Protein AF-A0A8H7CH28-F1 (afdb_monomer_lite)

Radius of gyration: 25.21 Å; chains: 1; bounding box: 50×55×68 Å

Foldseek 3Di:
DDDDDLVNLVVQLVVLVVQLVVCCVPQVVVPPVCVVVCDCVNVVSNVQSVVCVVPRHPCVVVVVVVVVVVVVLVVQQPDDPCSPVSSVVVVVVVVVVVVVCVVPVVVPPPPDLDDPPWDDPDPSDIRDDDDDPDDDDQDPVNLVVVVVVCVVVPHDDDPVNSVSD

Structure (mmCIF, N/CA/C/O backbone):
data_AF-A0A8H7CH28-F1
#
_entry.id   AF-A0A8H7CH28-F1
#
loop_
_atom_site.group_PDB
_atom_site.id
_atom_site.type_symbol
_atom_site.label_a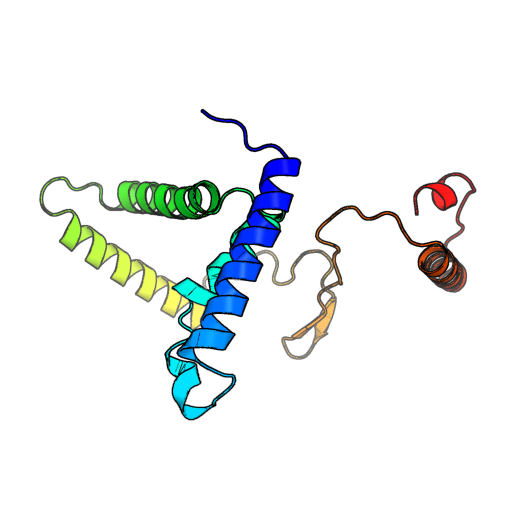tom_id
_atom_site.label_alt_id
_atom_site.label_comp_id
_atom_site.label_asym_id
_atom_site.label_entity_id
_atom_site.label_seq_id
_atom_site.pdbx_PDB_ins_code
_atom_site.Cartn_x
_atom_site.Cartn_y
_atom_site.Cartn_z
_atom_site.occupancy
_atom_site.B_iso_or_equiv
_atom_site.auth_seq_id
_atom_site.auth_comp_id
_atom_site.auth_asym_id
_atom_site.auth_atom_id
_atom_site.pdbx_PDB_model_num
ATOM 1 N N . MET A 1 1 ? 22.625 5.281 11.618 1.00 55.16 1 MET A N 1
ATOM 2 C CA . MET A 1 1 ? 21.583 4.956 10.627 1.00 55.16 1 MET A CA 1
ATOM 3 C C . MET A 1 1 ? 22.329 4.488 9.394 1.00 55.16 1 MET A C 1
ATOM 5 O O . MET A 1 1 ? 23.163 5.243 8.920 1.00 55.16 1 MET A O 1
ATOM 9 N N . GLN A 1 2 ? 22.192 3.217 9.019 1.00 70.19 2 GLN A N 1
ATOM 10 C CA . GLN A 1 2 ? 22.857 2.682 7.826 1.00 70.19 2 GLN A CA 1
ATOM 11 C C . GLN A 1 2 ? 22.107 3.192 6.594 1.00 70.19 2 GLN A C 1
ATOM 13 O O . GLN A 1 2 ? 20.878 3.151 6.576 1.00 70.19 2 GLN A O 1
ATOM 18 N N . GLU A 1 3 ? 22.836 3.727 5.621 1.00 81.50 3 GLU A N 1
ATOM 19 C CA . GLU A 1 3 ? 22.273 4.133 4.333 1.00 81.50 3 GLU A CA 1
ATOM 20 C C . GLU A 1 3 ? 22.029 2.890 3.473 1.00 81.50 3 GLU A C 1
ATOM 22 O O . GLU A 1 3 ? 22.824 1.954 3.518 1.00 81.50 3 GLU A O 1
ATOM 27 N N . ILE A 1 4 ? 20.922 2.880 2.725 1.00 84.19 4 ILE A N 1
ATOM 28 C CA . ILE A 1 4 ? 20.603 1.830 1.753 1.00 84.19 4 ILE A CA 1
ATOM 29 C C . ILE A 1 4 ? 21.026 2.346 0.381 1.00 84.19 4 ILE A C 1
ATOM 31 O O . ILE A 1 4 ? 20.486 3.343 -0.104 1.00 84.19 4 ILE A O 1
ATOM 35 N N . PHE A 1 5 ? 21.979 1.673 -0.253 1.00 91.19 5 PHE A N 1
ATOM 36 C CA . PHE A 1 5 ? 22.476 2.050 -1.571 1.00 91.19 5 PHE A CA 1
ATOM 37 C C . PHE A 1 5 ? 21.669 1.372 -2.690 1.00 91.19 5 PHE A C 1
ATOM 39 O O . PHE A 1 5 ? 21.247 0.224 -2.542 1.00 91.19 5 PHE A O 1
ATOM 46 N N . PRO A 1 6 ? 21.505 2.008 -3.868 1.00 89.69 6 PRO A N 1
ATOM 47 C CA . PRO A 1 6 ? 20.740 1.427 -4.978 1.00 89.69 6 PRO A CA 1
ATOM 48 C C . PRO A 1 6 ? 21.207 0.028 -5.408 1.00 89.69 6 PRO A C 1
ATOM 50 O O . PRO A 1 6 ? 20.390 -0.823 -5.749 1.00 89.69 6 PRO A O 1
ATOM 53 N N . LEU A 1 7 ? 22.517 -0.238 -5.353 1.00 93.38 7 LEU A N 1
ATOM 54 C CA . LEU A 1 7 ? 23.082 -1.555 -5.671 1.00 93.38 7 LEU A CA 1
ATOM 55 C C . LEU A 1 7 ? 22.634 -2.641 -4.686 1.00 93.38 7 LEU A C 1
ATOM 57 O O . LEU A 1 7 ? 22.423 -3.783 -5.089 1.00 93.38 7 LEU A O 1
ATOM 61 N N . GLU A 1 8 ? 22.454 -2.289 -3.414 1.00 93.19 8 GLU A N 1
ATOM 62 C CA . GLU A 1 8 ? 21.972 -3.216 -2.390 1.00 93.19 8 GLU A CA 1
ATOM 63 C C . GLU A 1 8 ? 20.503 -3.565 -2.623 1.00 93.19 8 GLU A C 1
ATOM 65 O O . GLU A 1 8 ? 20.118 -4.715 -2.444 1.00 93.19 8 GLU A O 1
ATOM 70 N N . VAL A 1 9 ? 19.698 -2.610 -3.099 1.00 92.56 9 VAL A N 1
ATOM 71 C CA . VAL A 1 9 ? 18.292 -2.853 -3.454 1.00 92.56 9 VAL A CA 1
ATOM 72 C C . VAL A 1 9 ? 18.180 -3.808 -4.642 1.00 92.56 9 VAL A C 1
ATOM 74 O O . VAL A 1 9 ? 17.359 -4.721 -4.617 1.00 92.56 9 VAL A O 1
ATOM 77 N N . VAL A 1 10 ? 19.034 -3.654 -5.659 1.00 94.75 10 VAL A N 1
ATOM 78 C CA . VAL A 1 10 ? 19.079 -4.578 -6.806 1.00 94.75 10 VAL A CA 1
ATOM 79 C C . VAL A 1 10 ? 19.490 -5.984 -6.365 1.00 94.75 10 VAL A C 1
ATOM 81 O O . VAL A 1 10 ? 18.849 -6.960 -6.755 1.00 94.75 10 VAL A O 1
ATOM 84 N N . ALA A 1 11 ? 20.522 -6.096 -5.523 1.00 95.62 11 ALA A N 1
ATOM 85 C CA . ALA A 1 11 ? 20.955 -7.381 -4.978 1.00 95.62 11 ALA A CA 1
ATOM 86 C C . ALA A 1 11 ? 19.861 -8.032 -4.113 1.00 95.62 11 ALA A C 1
ATOM 88 O O . ALA A 1 11 ? 19.578 -9.219 -4.262 1.00 95.62 11 ALA A O 1
ATOM 89 N N . ALA A 1 12 ? 19.197 -7.250 -3.260 1.00 94.50 12 ALA A N 1
ATOM 90 C CA . ALA A 1 12 ? 18.086 -7.713 -2.440 1.00 94.50 12 ALA A CA 1
ATOM 91 C C . ALA A 1 12 ? 16.899 -8.181 -3.293 1.00 94.50 12 ALA A C 1
ATOM 93 O O . ALA A 1 12 ? 16.313 -9.216 -2.993 1.00 94.50 12 ALA A O 1
ATOM 94 N N . ASN A 1 13 ? 16.573 -7.473 -4.381 1.00 95.31 13 ASN A N 1
ATOM 95 C CA . ASN A 1 13 ? 15.512 -7.881 -5.302 1.00 95.31 13 ASN A CA 1
ATOM 96 C C . ASN A 1 13 ? 15.776 -9.270 -5.894 1.00 95.31 13 ASN A C 1
ATOM 98 O O . ASN A 1 13 ? 14.875 -10.106 -5.922 1.00 95.31 13 ASN A O 1
ATOM 102 N N . ALA A 1 14 ? 17.013 -9.523 -6.335 1.00 96.12 14 ALA A N 1
ATOM 103 C CA . ALA A 1 14 ? 17.405 -10.824 -6.866 1.00 96.12 14 ALA A CA 1
ATOM 104 C C . ALA A 1 14 ? 17.260 -11.925 -5.804 1.00 96.12 14 ALA A C 1
ATOM 106 O O . ALA A 1 14 ? 16.582 -12.916 -6.052 1.00 96.12 14 ALA A O 1
ATOM 107 N N . LEU A 1 15 ? 17.804 -11.705 -4.602 1.00 96.56 15 LEU A N 1
ATOM 108 C CA . LEU A 1 15 ? 17.768 -12.681 -3.508 1.00 96.56 15 LEU A CA 1
ATOM 109 C C . LEU A 1 15 ? 16.346 -12.975 -3.007 1.00 96.56 15 LEU A C 1
ATOM 111 O O . LEU A 1 15 ? 16.015 -14.123 -2.723 1.00 96.56 15 LEU A O 1
ATOM 115 N N . PHE A 1 16 ? 15.488 -11.958 -2.885 1.00 95.44 16 PHE A N 1
ATOM 116 C CA . PHE A 1 16 ? 14.105 -12.159 -2.444 1.00 95.44 16 PHE A CA 1
ATOM 117 C C . PHE A 1 16 ? 13.243 -12.853 -3.496 1.00 95.44 16 PHE A C 1
ATOM 119 O O . PHE A 1 16 ? 12.356 -13.628 -3.134 1.00 95.44 16 PHE A O 1
ATOM 126 N N . THR A 1 17 ? 13.497 -12.581 -4.777 1.00 94.69 17 THR A N 1
ATOM 127 C CA . THR A 1 17 ? 12.819 -13.276 -5.877 1.00 94.69 17 THR A CA 1
ATOM 128 C C . THR A 1 17 ? 13.266 -14.733 -5.927 1.00 94.69 17 THR A C 1
ATOM 130 O O . THR A 1 17 ? 12.416 -15.612 -5.887 1.00 94.69 17 THR A O 1
ATOM 133 N N . GLU A 1 18 ? 14.579 -14.987 -5.880 1.00 96.12 18 GLU A N 1
ATOM 134 C CA . GLU A 1 18 ? 15.154 -16.338 -5.822 1.00 96.12 18 GLU A CA 1
ATOM 135 C C . GLU A 1 18 ? 14.572 -17.142 -4.654 1.00 96.12 18 GLU A C 1
ATOM 137 O O . GLU A 1 18 ? 14.104 -18.256 -4.848 1.00 96.12 18 GLU A O 1
ATOM 142 N N . PHE A 1 19 ? 14.486 -16.550 -3.459 1.00 95.31 19 PHE A N 1
ATOM 143 C CA . PHE A 1 19 ? 13.847 -17.189 -2.308 1.00 95.31 19 PHE A CA 1
ATOM 144 C C . PHE A 1 19 ? 12.379 -17.572 -2.565 1.00 95.31 19 PHE A C 1
ATOM 146 O O . PHE A 1 19 ? 11.957 -18.671 -2.198 1.00 95.31 19 PHE A O 1
ATOM 153 N N . SER A 1 20 ? 11.586 -16.672 -3.159 1.00 93.19 20 SER A N 1
ATOM 154 C CA . SER A 1 20 ? 10.176 -16.947 -3.459 1.00 93.19 20 SER A CA 1
ATOM 155 C C . SER A 1 20 ? 10.028 -18.036 -4.525 1.00 93.19 20 SER A C 1
ATOM 157 O O . SER A 1 20 ? 9.154 -18.895 -4.396 1.00 93.19 20 SER A O 1
ATOM 159 N N . ASP A 1 21 ? 10.877 -18.017 -5.551 1.00 93.25 21 ASP A N 1
ATOM 160 C CA . ASP A 1 21 ? 10.883 -18.995 -6.640 1.00 93.25 21 ASP A CA 1
ATOM 161 C C . ASP A 1 21 ? 11.305 -20.381 -6.136 1.00 93.25 21 ASP A C 1
ATOM 163 O O . ASP A 1 21 ? 10.653 -21.385 -6.433 1.00 93.25 21 ASP A O 1
ATOM 167 N N . ASP A 1 22 ? 12.338 -20.440 -5.297 1.00 95.12 22 ASP A N 1
ATOM 168 C CA . ASP A 1 22 ? 12.794 -21.664 -4.643 1.00 95.12 22 ASP A CA 1
ATOM 169 C C . ASP A 1 22 ? 11.727 -22.230 -3.703 1.00 95.12 22 ASP A C 1
ATOM 171 O O . ASP A 1 22 ? 11.511 -23.445 -3.660 1.00 95.12 22 ASP A O 1
ATOM 175 N N . PHE A 1 23 ? 11.014 -21.373 -2.966 1.00 94.56 23 PHE A N 1
ATOM 176 C CA . PHE A 1 23 ? 9.908 -21.816 -2.123 1.00 94.56 23 PHE A CA 1
ATOM 177 C C . PHE A 1 23 ? 8.772 -22.421 -2.956 1.00 94.56 23 PHE A C 1
ATOM 179 O O . PHE A 1 23 ? 8.268 -23.501 -2.623 1.00 94.56 23 PHE A O 1
ATOM 186 N N . GLU A 1 24 ? 8.387 -21.750 -4.047 1.00 93.75 24 GLU A N 1
ATOM 187 C CA . GLU A 1 24 ? 7.393 -22.260 -4.990 1.00 93.75 24 GLU A CA 1
ATOM 188 C C . GLU A 1 24 ? 7.844 -23.616 -5.547 1.00 93.75 24 GLU A C 1
ATOM 190 O O . GLU A 1 24 ? 7.088 -24.581 -5.477 1.00 93.75 24 GLU A O 1
ATOM 195 N N . LEU A 1 25 ? 9.095 -23.748 -5.994 1.00 94.81 25 LEU A N 1
ATOM 196 C CA . LEU A 1 25 ? 9.628 -24.983 -6.570 1.00 94.81 25 LEU A CA 1
ATOM 197 C C . LEU A 1 25 ? 9.707 -26.143 -5.563 1.00 94.81 25 LEU A C 1
ATOM 199 O O . LEU A 1 25 ? 9.351 -27.277 -5.892 1.00 94.81 25 LEU A O 1
ATOM 203 N N . MET A 1 26 ? 10.182 -25.890 -4.341 1.00 95.62 26 MET A N 1
ATOM 204 C CA . MET A 1 26 ? 10.417 -26.944 -3.349 1.00 95.62 26 MET A CA 1
ATOM 205 C C . MET A 1 26 ? 9.129 -27.410 -2.666 1.00 95.62 26 MET A C 1
ATOM 207 O O . MET A 1 26 ? 8.975 -28.607 -2.406 1.00 95.62 26 MET A O 1
ATOM 211 N N . TYR A 1 27 ? 8.202 -26.493 -2.372 1.00 94.25 27 TYR A N 1
ATOM 212 C CA . TYR A 1 27 ? 7.057 -26.787 -1.503 1.00 94.25 27 TYR A CA 1
ATOM 213 C C . TYR A 1 27 ? 5.713 -26.805 -2.239 1.00 94.25 27 TYR A C 1
ATOM 215 O O . TYR A 1 27 ? 4.887 -27.689 -1.974 1.00 94.25 27 TYR A O 1
ATOM 223 N N . VAL A 1 28 ? 5.484 -25.872 -3.165 1.00 94.00 28 VAL A N 1
ATOM 224 C CA . VAL A 1 28 ? 4.168 -25.664 -3.799 1.00 94.00 28 VAL A CA 1
ATOM 225 C C . VAL A 1 28 ? 4.059 -26.409 -5.127 1.00 94.00 28 VAL A C 1
ATOM 227 O O . VAL A 1 28 ? 3.031 -27.032 -5.393 1.00 94.00 28 VAL A O 1
ATOM 230 N N . GLN A 1 29 ? 5.139 -26.424 -5.909 1.00 94.12 29 GLN A N 1
ATOM 231 C CA . GLN A 1 29 ? 5.294 -27.120 -7.186 1.00 94.12 29 GLN A CA 1
ATOM 232 C C . GLN A 1 29 ? 4.203 -26.745 -8.201 1.00 94.12 29 GLN A C 1
ATOM 234 O O . GLN A 1 29 ? 3.769 -27.590 -8.987 1.00 94.12 29 GLN A O 1
ATOM 239 N N . CYS A 1 30 ? 3.704 -25.503 -8.152 1.00 89.75 30 CYS A N 1
ATOM 240 C CA . CYS A 1 30 ? 2.559 -25.038 -8.935 1.00 89.75 30 CYS A CA 1
ATOM 241 C C . CYS A 1 30 ? 1.296 -25.913 -8.774 1.00 89.75 30 CYS A C 1
ATOM 243 O O . CYS A 1 30 ? 0.412 -25.910 -9.637 1.00 89.75 30 CYS A O 1
ATOM 245 N N . HIS A 1 31 ? 1.182 -26.686 -7.687 1.00 94.81 31 HIS A N 1
ATOM 246 C CA . HIS A 1 31 ? 0.001 -27.497 -7.413 1.00 94.81 31 HIS A CA 1
ATOM 247 C C . HIS A 1 31 ? -1.075 -26.653 -6.735 1.00 94.81 31 HIS A C 1
ATOM 249 O O . HIS A 1 31 ? -0.886 -26.148 -5.629 1.00 94.81 31 HIS A O 1
ATOM 255 N N . MET A 1 32 ? -2.253 -26.574 -7.360 1.00 92.38 32 MET A N 1
ATOM 256 C CA . MET A 1 32 ? -3.373 -25.778 -6.842 1.00 92.38 32 MET A CA 1
ATOM 257 C C . MET A 1 32 ? -3.794 -26.177 -5.422 1.00 92.38 32 MET A C 1
ATOM 259 O O . MET A 1 32 ? -4.121 -25.308 -4.616 1.00 92.38 32 MET A O 1
ATOM 263 N N . ASP A 1 33 ? -3.691 -27.460 -5.070 1.00 96.44 33 ASP A N 1
ATOM 264 C CA . ASP A 1 33 ? -4.011 -27.952 -3.723 1.00 96.44 33 ASP A CA 1
ATOM 265 C C . ASP A 1 33 ? -3.097 -27.352 -2.634 1.00 96.44 33 ASP A C 1
ATOM 267 O O . ASP A 1 33 ? -3.451 -27.322 -1.453 1.00 96.44 33 ASP A O 1
ATOM 271 N N . ARG A 1 34 ? -1.924 -26.831 -3.018 1.00 93.38 34 ARG A N 1
ATOM 272 C CA . ARG A 1 34 ? -0.913 -26.245 -2.126 1.00 93.38 34 ARG A CA 1
ATOM 273 C C . ARG A 1 34 ? -0.859 -24.725 -2.171 1.00 93.38 34 ARG A C 1
ATOM 275 O O . ARG A 1 34 ? -0.050 -24.135 -1.464 1.00 93.38 34 ARG A O 1
ATOM 282 N N . LEU A 1 35 ? -1.758 -24.074 -2.907 1.00 89.44 35 LEU A N 1
ATOM 283 C CA . LEU A 1 35 ? -1.775 -22.613 -3.024 1.00 89.44 35 LEU A CA 1
ATOM 284 C C . LEU A 1 35 ? -1.889 -21.911 -1.657 1.00 89.44 35 LEU A C 1
ATOM 286 O O . LEU A 1 35 ? -1.329 -20.842 -1.444 1.00 89.44 35 LEU A O 1
ATOM 290 N N . HIS A 1 36 ? -2.541 -22.552 -0.684 1.00 89.81 36 HIS A N 1
ATOM 291 C CA . HIS A 1 36 ? -2.648 -22.073 0.699 1.00 89.81 36 HIS A CA 1
ATOM 292 C C . HIS A 1 36 ? -1.295 -21.939 1.437 1.00 89.81 36 HIS A C 1
ATOM 294 O O . HIS A 1 36 ? -1.237 -21.312 2.502 1.00 89.81 36 HIS A O 1
ATOM 300 N N . MET A 1 37 ? -0.225 -22.544 0.908 1.00 91.25 37 MET A N 1
ATOM 301 C CA . MET A 1 37 ? 1.144 -22.431 1.419 1.00 91.25 37 MET A CA 1
ATOM 302 C C . MET A 1 37 ? 1.831 -21.141 0.943 1.00 91.25 37 MET A C 1
ATOM 304 O O . MET A 1 37 ? 2.715 -20.649 1.645 1.00 91.25 37 MET A O 1
ATOM 308 N N . VAL A 1 38 ? 1.381 -20.538 -0.168 1.00 88.94 38 VAL A N 1
ATOM 309 C CA . VAL A 1 38 ? 1.846 -19.231 -0.675 1.00 88.94 38 VAL A CA 1
ATOM 310 C C . VAL A 1 38 ? 1.214 -18.114 0.157 1.00 88.94 38 VAL A C 1
ATOM 312 O O . VAL A 1 38 ? 0.300 -17.397 -0.251 1.00 88.94 38 VAL A O 1
ATOM 315 N N . ARG A 1 39 ? 1.650 -18.008 1.411 1.00 89.12 39 ARG A N 1
ATOM 316 C CA . ARG A 1 39 ? 1.176 -16.970 2.326 1.00 89.12 39 ARG A CA 1
ATOM 317 C C . ARG A 1 39 ? 1.699 -15.599 1.891 1.00 89.12 39 ARG A C 1
ATOM 319 O O . ARG A 1 39 ? 2.797 -15.521 1.338 1.00 89.12 39 ARG A O 1
ATOM 326 N N . PRO A 1 40 ? 0.995 -14.507 2.246 1.00 88.25 40 PRO A N 1
ATOM 327 C CA . PRO A 1 40 ? 1.496 -13.155 2.023 1.00 88.25 40 PRO A CA 1
ATOM 328 C C . PRO A 1 40 ? 2.918 -12.954 2.558 1.00 88.25 40 PRO A C 1
ATOM 330 O O . PRO A 1 40 ? 3.737 -12.360 1.885 1.00 88.25 40 PRO A O 1
ATOM 333 N N . SER A 1 41 ? 3.283 -13.544 3.700 1.00 88.25 41 SER A N 1
ATOM 334 C CA . SER A 1 41 ? 4.648 -13.434 4.239 1.00 88.25 41 SER A CA 1
ATOM 335 C C . SER A 1 41 ? 5.749 -14.007 3.335 1.00 88.25 41 SER A C 1
ATOM 337 O O . SER A 1 41 ? 6.897 -13.617 3.499 1.00 88.25 41 SER A O 1
ATOM 339 N N . ILE A 1 42 ? 5.421 -14.936 2.431 1.00 89.69 42 ILE A N 1
ATOM 340 C CA . ILE A 1 42 ? 6.358 -15.524 1.463 1.00 89.69 42 ILE A CA 1
ATOM 341 C C . ILE A 1 42 ? 6.314 -14.762 0.138 1.00 89.69 42 ILE A C 1
ATOM 343 O O . ILE A 1 42 ? 7.345 -14.503 -0.459 1.00 89.69 42 ILE A O 1
ATOM 347 N N . HIS A 1 43 ? 5.124 -14.374 -0.321 1.00 88.38 43 HIS A N 1
ATOM 348 C CA . HIS A 1 43 ? 5.001 -13.664 -1.593 1.00 88.38 43 HIS A CA 1
ATOM 349 C C . HIS A 1 43 ? 5.404 -12.188 -1.483 1.00 88.38 43 HIS A C 1
ATOM 351 O O . HIS A 1 43 ? 6.038 -11.637 -2.370 1.00 88.38 43 HIS A O 1
ATOM 357 N N . THR A 1 44 ? 5.064 -11.516 -0.384 1.00 89.56 44 THR A N 1
ATOM 358 C CA . THR A 1 44 ? 5.351 -10.089 -0.205 1.00 89.56 44 THR A CA 1
ATOM 359 C C . THR A 1 44 ? 6.856 -9.805 -0.161 1.00 89.56 44 THR A C 1
ATOM 361 O O . THR A 1 44 ? 7.261 -8.709 -0.541 1.00 89.56 44 THR A O 1
ATOM 364 N N . THR A 1 45 ? 7.707 -10.771 0.212 1.00 90.12 45 THR A N 1
ATOM 365 C CA . THR A 1 45 ? 9.163 -10.556 0.240 1.00 90.12 45 THR A CA 1
ATOM 366 C C . THR A 1 45 ? 9.737 -10.218 -1.131 1.00 90.12 45 THR A C 1
ATOM 368 O O . THR A 1 45 ? 10.609 -9.355 -1.204 1.00 90.12 45 THR A O 1
ATOM 371 N N . SER A 1 46 ? 9.218 -10.802 -2.220 1.00 91.81 46 SER A N 1
ATOM 372 C CA . SER A 1 46 ? 9.678 -10.480 -3.582 1.00 91.81 46 SER A CA 1
ATOM 373 C C . SER A 1 46 ? 9.353 -9.041 -3.995 1.00 91.81 46 SER A C 1
ATOM 375 O O . SER A 1 46 ? 9.954 -8.514 -4.924 1.00 91.81 46 SER A O 1
ATOM 377 N N . HIS A 1 47 ? 8.425 -8.381 -3.296 1.00 90.81 47 HIS A N 1
ATOM 378 C CA . HIS A 1 47 ? 8.024 -6.998 -3.565 1.00 90.81 47 HIS A CA 1
ATOM 379 C C . HIS A 1 47 ? 8.756 -5.973 -2.694 1.00 90.81 47 HIS A C 1
ATOM 381 O O . HIS A 1 47 ? 8.676 -4.781 -2.966 1.00 90.81 47 HIS A O 1
ATOM 387 N N . PHE A 1 48 ? 9.509 -6.382 -1.668 1.00 90.56 48 PHE A N 1
ATOM 388 C CA . PHE A 1 48 ? 10.124 -5.430 -0.734 1.00 90.56 48 PHE A CA 1
ATOM 389 C C . PHE A 1 48 ? 11.128 -4.477 -1.383 1.00 90.56 48 PHE A C 1
ATOM 391 O O . PHE A 1 48 ? 11.129 -3.287 -1.069 1.00 90.56 48 PHE A O 1
ATOM 398 N N . ALA A 1 49 ? 11.984 -4.974 -2.274 1.00 92.25 49 ALA A N 1
ATOM 399 C CA . ALA A 1 49 ? 12.976 -4.148 -2.954 1.00 92.25 49 ALA A CA 1
ATOM 400 C C . ALA A 1 49 ? 12.346 -3.092 -3.888 1.00 92.25 49 ALA A C 1
ATOM 402 O O . ALA A 1 49 ? 12.662 -1.912 -3.708 1.00 92.25 49 ALA A O 1
ATOM 403 N N . PRO A 1 50 ? 11.444 -3.441 -4.831 1.00 90.69 50 PRO A N 1
ATOM 404 C CA . PRO A 1 50 ? 10.809 -2.442 -5.689 1.00 90.69 50 PRO A CA 1
ATOM 405 C C . PRO A 1 50 ? 9.947 -1.462 -4.886 1.00 90.69 50 PRO A C 1
ATOM 407 O O . PRO A 1 50 ? 10.003 -0.260 -5.140 1.00 90.69 50 PRO A O 1
ATOM 410 N N . GLU A 1 51 ? 9.237 -1.938 -3.860 1.00 90.69 51 GLU A N 1
ATOM 411 C CA . GLU A 1 51 ? 8.435 -1.077 -2.986 1.00 90.69 51 GLU A CA 1
ATOM 412 C C . GLU A 1 51 ? 9.314 -0.082 -2.213 1.00 90.69 51 GLU A C 1
ATOM 414 O O . GLU A 1 51 ? 8.973 1.091 -2.080 1.00 90.69 51 GLU A O 1
ATOM 419 N N . THR A 1 52 ? 10.508 -0.508 -1.784 1.00 90.12 52 THR A N 1
ATOM 420 C CA . THR A 1 52 ? 11.478 0.374 -1.116 1.00 90.12 52 THR A CA 1
ATOM 421 C C . THR A 1 52 ? 11.956 1.505 -2.027 1.00 90.12 52 THR A C 1
ATOM 423 O O . THR A 1 52 ? 12.188 2.611 -1.544 1.00 90.12 52 THR A O 1
ATOM 426 N N . VAL A 1 53 ? 12.077 1.271 -3.338 1.00 90.12 53 VAL A N 1
ATOM 427 C CA . VAL A 1 53 ? 12.37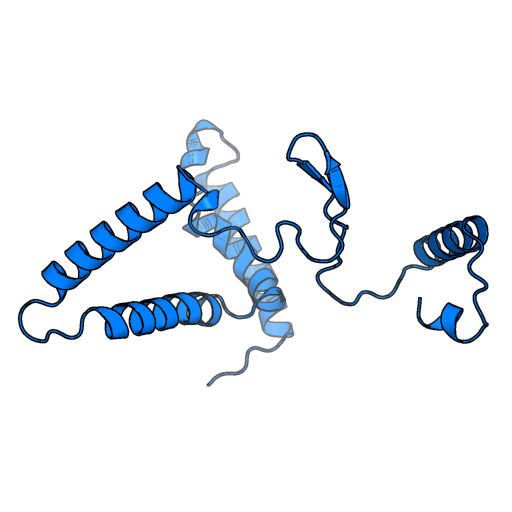3 2.343 -4.307 1.00 90.12 53 VAL A CA 1
ATOM 428 C C . VAL A 1 53 ? 11.163 3.256 -4.502 1.00 90.12 53 VAL A C 1
ATOM 430 O O . VAL A 1 53 ? 11.331 4.464 -4.651 1.00 90.12 53 VAL A O 1
ATOM 433 N N . HIS A 1 54 ? 9.955 2.690 -4.508 1.00 87.69 54 HIS A N 1
ATOM 434 C CA . HIS A 1 54 ? 8.726 3.422 -4.798 1.00 87.69 54 HIS A CA 1
ATOM 435 C C . HIS A 1 54 ? 8.282 4.345 -3.653 1.00 87.69 54 HIS A C 1
ATOM 437 O O . HIS A 1 54 ? 8.044 5.530 -3.878 1.00 87.69 54 HIS A O 1
ATOM 443 N N . VAL A 1 55 ? 8.180 3.812 -2.433 1.00 86.88 55 VAL A N 1
ATOM 444 C CA . VAL A 1 55 ? 7.621 4.512 -1.257 1.00 86.88 55 VAL A CA 1
ATOM 445 C C . VAL A 1 55 ? 8.587 4.596 -0.076 1.00 86.88 55 VAL A C 1
ATOM 447 O O . VAL A 1 55 ? 8.264 5.193 0.952 1.00 86.88 55 VAL A O 1
ATOM 450 N N . GLY A 1 56 ? 9.787 4.035 -0.211 1.00 87.25 56 GLY A N 1
ATOM 451 C CA . GLY A 1 56 ? 10.752 3.924 0.876 1.00 87.25 56 GLY A CA 1
ATOM 452 C C . GLY A 1 56 ? 10.590 2.635 1.694 1.00 87.25 56 GLY A C 1
ATOM 453 O O . GLY A 1 56 ? 9.668 1.848 1.474 1.00 87.25 56 GLY A O 1
ATOM 454 N N . PRO A 1 57 ? 11.497 2.382 2.653 1.00 85.62 57 PRO A N 1
ATOM 455 C CA . PRO A 1 57 ? 11.467 1.174 3.470 1.00 85.62 57 PRO A CA 1
ATOM 456 C C . PRO A 1 57 ? 10.124 0.985 4.183 1.00 85.62 57 PRO A C 1
ATOM 458 O O . PRO A 1 57 ? 9.644 1.890 4.869 1.00 85.62 57 PRO A O 1
ATOM 461 N N . GLY A 1 58 ? 9.557 -0.222 4.099 1.00 80.94 58 GLY A N 1
ATOM 462 C CA . GLY A 1 58 ? 8.226 -0.521 4.643 1.00 80.94 58 GLY A CA 1
ATOM 463 C C . GLY A 1 58 ? 8.071 -0.214 6.137 1.00 80.94 58 GLY A C 1
ATOM 464 O O . GLY A 1 58 ? 6.993 0.190 6.570 1.00 80.94 58 GLY A O 1
ATOM 465 N N . ILE A 1 59 ? 9.149 -0.321 6.924 1.00 83.06 59 ILE A N 1
ATOM 466 C CA . ILE A 1 59 ? 9.142 0.084 8.337 1.00 83.06 59 ILE A CA 1
ATOM 467 C C . ILE A 1 59 ? 8.843 1.575 8.507 1.00 83.06 59 ILE A C 1
ATOM 469 O O . ILE A 1 59 ? 8.051 1.921 9.366 1.00 83.06 59 ILE A O 1
ATOM 473 N N . ILE A 1 60 ? 9.394 2.446 7.659 1.00 82.31 60 ILE A N 1
ATOM 474 C CA . ILE A 1 60 ? 9.205 3.899 7.755 1.00 82.31 60 ILE A CA 1
ATOM 475 C C . ILE A 1 60 ? 7.778 4.268 7.344 1.00 82.31 60 ILE A C 1
ATOM 477 O O . ILE A 1 60 ? 7.093 4.994 8.064 1.00 82.31 60 ILE A O 1
ATOM 481 N N . TYR A 1 61 ? 7.309 3.728 6.216 1.00 79.00 61 TYR A N 1
ATOM 482 C CA . TYR A 1 61 ? 5.958 3.998 5.722 1.00 79.00 61 TYR A CA 1
ATOM 483 C C . TYR A 1 61 ? 4.878 3.514 6.705 1.00 79.00 61 TYR A C 1
ATOM 485 O O . TYR A 1 61 ? 3.959 4.258 7.051 1.00 79.00 61 TYR A O 1
ATOM 493 N N . SER A 1 62 ? 5.008 2.283 7.211 1.00 81.00 62 SER A N 1
ATOM 494 C CA . SER A 1 62 ? 4.052 1.732 8.183 1.00 81.00 62 SER A CA 1
ATOM 495 C C . SER A 1 62 ? 4.141 2.411 9.552 1.00 81.00 62 SER A C 1
ATOM 497 O O . SER A 1 62 ? 3.109 2.631 10.190 1.00 81.00 62 SER A O 1
ATOM 499 N N . GLN A 1 63 ? 5.344 2.802 9.986 1.00 87.75 63 GLN A N 1
ATOM 500 C CA . GLN A 1 63 ? 5.548 3.541 11.229 1.00 87.75 63 GLN A CA 1
ATOM 501 C C . GLN A 1 63 ? 4.824 4.882 11.198 1.00 87.75 63 GLN A C 1
ATOM 503 O O . GLN A 1 63 ? 4.143 5.199 12.167 1.00 87.75 63 GLN A O 1
ATOM 508 N N . TRP A 1 64 ? 4.880 5.623 10.086 1.00 85.00 64 TRP A N 1
ATOM 509 C CA . TRP A 1 64 ? 4.179 6.903 9.972 1.00 85.00 64 TRP A CA 1
ATOM 510 C C . TRP A 1 64 ? 2.674 6.766 10.238 1.00 85.00 64 TRP A C 1
ATOM 512 O O . TRP A 1 64 ? 2.115 7.509 11.045 1.00 85.00 64 TRP A O 1
ATOM 522 N N . GLY A 1 65 ? 2.015 5.775 9.624 1.00 85.31 65 GLY A N 1
ATOM 523 C CA . GLY A 1 65 ? 0.583 5.539 9.835 1.00 85.31 65 GLY A CA 1
ATOM 524 C C . GLY A 1 65 ? 0.249 5.148 11.279 1.00 85.31 65 GLY A C 1
ATOM 525 O O . GLY A 1 65 ? -0.747 5.613 11.842 1.00 85.31 65 GLY A O 1
ATOM 526 N N . ILE A 1 66 ? 1.100 4.330 11.904 1.00 87.94 66 ILE A N 1
ATOM 527 C CA . ILE A 1 66 ? 0.934 3.904 13.299 1.00 87.94 66 ILE A CA 1
ATOM 528 C C . ILE A 1 66 ? 1.145 5.080 14.255 1.00 87.94 66 ILE A C 1
ATOM 530 O O . ILE A 1 66 ? 0.299 5.316 15.113 1.00 87.94 66 ILE A O 1
ATOM 534 N N . GLU A 1 67 ? 2.228 5.840 14.107 1.00 90.88 67 GLU A N 1
ATOM 535 C CA . GLU A 1 67 ? 2.530 7.006 14.942 1.00 90.88 67 GLU A CA 1
ATOM 536 C C . GLU A 1 67 ? 1.451 8.076 14.820 1.00 90.88 67 GLU A C 1
ATOM 538 O O . GLU A 1 67 ? 0.991 8.606 15.831 1.00 90.88 67 GLU A O 1
ATOM 543 N N . HIS A 1 68 ? 0.987 8.340 13.597 1.00 88.56 68 HIS A N 1
ATOM 544 C CA . HIS A 1 68 ? -0.115 9.262 13.367 1.00 88.56 68 HIS A CA 1
ATOM 545 C C . HIS A 1 68 ? -1.395 8.788 14.066 1.00 88.56 68 HIS A C 1
ATOM 547 O O . HIS A 1 68 ? -2.063 9.573 14.740 1.00 88.56 68 HIS A O 1
ATOM 553 N N . THR A 1 69 ? -1.706 7.492 13.976 1.00 84.19 69 THR A N 1
ATOM 554 C CA . THR A 1 69 ? -2.849 6.897 14.681 1.00 84.19 69 THR A CA 1
ATOM 555 C C . THR A 1 69 ? -2.689 7.024 16.196 1.00 84.19 69 THR A C 1
ATOM 557 O O . THR A 1 69 ? -3.627 7.431 16.873 1.00 84.19 69 THR A O 1
ATOM 560 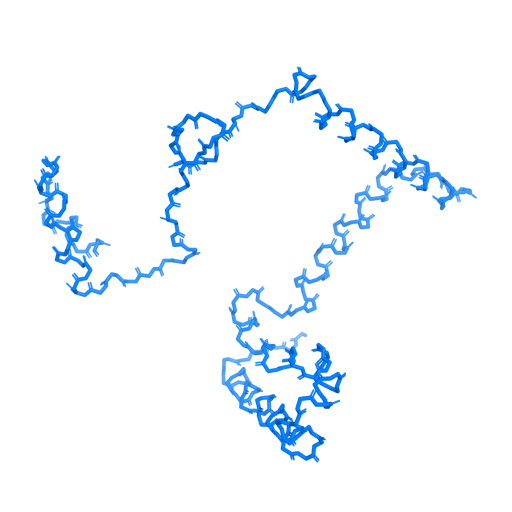N N . ILE A 1 70 ? -1.505 6.742 16.744 1.00 85.56 70 ILE A N 1
ATOM 561 C CA . ILE A 1 70 ? -1.223 6.885 18.179 1.00 85.56 70 ILE A CA 1
ATOM 562 C C . ILE A 1 70 ? -1.402 8.338 18.627 1.00 85.56 70 ILE A C 1
ATOM 564 O O . ILE A 1 70 ? -2.037 8.569 19.653 1.00 85.56 70 ILE A O 1
ATOM 568 N N . GLY A 1 71 ? -0.884 9.309 17.871 1.00 87.94 71 GLY A N 1
ATOM 569 C CA . GLY A 1 71 ? -1.046 10.733 18.169 1.00 87.94 71 GLY A CA 1
ATOM 570 C C . GLY A 1 71 ? -2.517 11.146 18.180 1.00 87.94 71 GLY A C 1
ATOM 571 O O . GLY A 1 71 ? -2.996 11.695 19.169 1.00 87.94 71 GLY A O 1
ATOM 572 N N . ASN A 1 72 ? -3.251 10.782 17.128 1.00 86.06 72 ASN A N 1
ATOM 573 C CA . ASN A 1 72 ? -4.677 11.064 16.984 1.00 86.06 72 ASN A CA 1
ATOM 574 C C . ASN A 1 72 ? -5.504 10.465 18.139 1.00 86.06 72 ASN A C 1
ATOM 576 O O . ASN A 1 72 ? -6.305 11.160 18.758 1.00 86.06 72 ASN A O 1
ATOM 580 N N . LEU A 1 73 ? -5.269 9.197 18.490 1.00 83.12 73 LEU A N 1
ATOM 581 C CA . LEU A 1 73 ? -5.949 8.557 19.619 1.00 83.12 73 LEU A CA 1
ATOM 582 C C . LEU A 1 73 ? -5.516 9.160 20.964 1.00 83.12 73 LEU A C 1
ATOM 584 O O . LEU A 1 73 ? -6.337 9.324 21.866 1.00 83.12 73 LEU A O 1
ATOM 588 N N . GLY A 1 74 ? -4.242 9.525 21.107 1.00 83.75 74 GLY A N 1
ATOM 589 C CA . GLY A 1 74 ? -3.712 10.190 22.295 1.00 83.75 74 GLY A CA 1
ATOM 590 C C . GLY A 1 74 ? -4.383 11.538 22.573 1.00 83.75 74 GLY A C 1
ATOM 591 O O . GLY A 1 74 ? -4.681 11.845 23.730 1.00 83.75 74 GLY A O 1
ATOM 592 N N . GLU A 1 75 ? -4.688 12.311 21.527 1.00 84.38 75 GLU A N 1
ATOM 593 C CA . GLU A 1 75 ? -5.433 13.573 21.632 1.00 84.38 75 GLU A CA 1
ATOM 594 C C . GLU A 1 75 ? -6.873 13.392 22.130 1.00 84.38 75 GLU A C 1
ATOM 596 O O . GLU A 1 75 ? -7.428 14.310 22.744 1.00 84.38 75 GLU A O 1
ATOM 601 N N . GLU A 1 76 ? -7.480 12.227 21.897 1.00 79.44 76 GLU A N 1
ATOM 602 C CA . GLU A 1 76 ? -8.865 11.943 22.280 1.00 79.44 76 GLU A CA 1
ATOM 603 C C . GLU A 1 76 ? -8.998 11.318 23.662 1.00 79.44 76 GLU A C 1
ATOM 605 O O . GLU A 1 76 ? -9.920 11.665 24.399 1.00 79.44 76 GLU A O 1
ATOM 610 N N . ILE A 1 77 ? -8.078 10.419 24.032 1.00 81.81 77 ILE A N 1
ATOM 611 C CA . ILE A 1 77 ? -8.197 9.630 25.261 1.00 81.81 77 ILE A CA 1
ATOM 612 C C . ILE A 1 77 ? -8.255 10.534 26.499 1.00 81.81 77 ILE A C 1
ATOM 614 O O . ILE A 1 77 ? -9.064 10.260 27.382 1.00 81.81 77 ILE A O 1
ATOM 618 N N . LYS A 1 78 ? -7.405 11.580 26.576 1.00 71.88 78 LYS A N 1
ATOM 619 C CA . LYS A 1 78 ? -7.336 12.652 27.612 1.00 71.88 78 LYS A CA 1
ATOM 620 C C . LYS A 1 78 ? -7.718 12.256 29.062 1.00 71.88 78 LYS A C 1
ATOM 622 O O . LYS A 1 78 ? -8.127 13.100 29.856 1.00 71.88 78 LYS A O 1
ATOM 627 N N . GLN A 1 79 ? -7.558 10.985 29.441 1.00 74.94 79 GLN A N 1
ATOM 628 C CA . GLN A 1 79 ? -7.988 10.416 30.718 1.00 74.94 79 GLN A CA 1
ATOM 629 C C . GLN A 1 79 ? -6.985 9.355 31.181 1.00 74.94 79 GLN A C 1
ATOM 631 O O . GLN A 1 79 ? -6.844 8.294 30.578 1.00 74.94 79 GLN A O 1
ATOM 636 N N . HIS A 1 80 ? -6.310 9.623 32.299 1.00 68.38 80 HIS A N 1
ATOM 637 C CA . HIS A 1 80 ? -5.213 8.783 32.793 1.00 68.38 80 HIS A CA 1
ATOM 638 C C . HIS A 1 80 ? -5.663 7.517 33.544 1.00 68.38 80 HIS A C 1
ATOM 640 O O . HIS A 1 80 ? -4.857 6.619 33.760 1.00 68.38 80 HIS A O 1
ATOM 646 N N . SER A 1 81 ? -6.933 7.427 33.955 1.00 79.75 81 SER A N 1
ATOM 647 C CA . SER A 1 81 ? -7.431 6.357 34.836 1.00 79.75 81 SER A CA 1
ATOM 648 C C . SER A 1 81 ? -8.093 5.180 34.114 1.00 79.75 81 SER A C 1
ATOM 650 O O . SER A 1 81 ? -8.047 4.063 34.620 1.00 79.75 81 SER A O 1
ATOM 652 N N . ASN A 1 82 ? -8.717 5.401 32.951 1.00 83.31 82 ASN A N 1
ATOM 653 C CA . ASN A 1 82 ? -9.373 4.342 32.176 1.00 83.31 82 ASN A CA 1
ATOM 654 C C . ASN A 1 82 ? -9.284 4.612 30.666 1.00 83.31 82 ASN A C 1
ATOM 656 O O . ASN A 1 82 ? -10.288 4.804 29.978 1.00 83.31 82 ASN A O 1
ATOM 660 N N . ALA A 1 83 ? -8.047 4.667 30.173 1.00 81.25 83 ALA A N 1
ATOM 661 C CA . ALA A 1 83 ? -7.733 5.034 28.797 1.00 81.25 83 ALA A CA 1
ATOM 662 C C . ALA A 1 83 ? -8.411 4.124 27.760 1.00 81.25 83 ALA A C 1
ATOM 664 O O . ALA A 1 83 ? -8.958 4.612 26.777 1.00 81.25 83 ALA A O 1
ATOM 665 N N . PHE A 1 84 ? -8.432 2.808 27.997 1.00 82.88 84 PHE A N 1
ATOM 666 C CA . PHE A 1 84 ? -8.998 1.847 27.048 1.00 82.88 84 PHE A CA 1
ATOM 667 C C . PHE A 1 84 ? -10.527 1.915 26.961 1.00 82.88 84 PHE A C 1
ATOM 669 O O . PHE A 1 84 ? -11.069 1.830 25.861 1.00 82.88 84 PHE A O 1
ATOM 676 N N . ALA A 1 85 ? -11.236 2.104 28.082 1.00 85.06 85 ALA A N 1
ATOM 677 C CA . ALA A 1 85 ? -12.690 2.265 28.034 1.00 85.06 85 ALA A CA 1
ATOM 678 C C . ALA A 1 85 ? -13.089 3.592 27.375 1.00 85.06 85 ALA A C 1
ATOM 680 O O . ALA A 1 85 ? -14.031 3.621 26.586 1.00 85.06 85 ALA A O 1
ATOM 681 N N . ASN A 1 86 ? -12.346 4.670 27.653 1.00 86.06 86 ASN A N 1
ATOM 682 C CA . ASN A 1 86 ? -12.540 5.954 26.985 1.00 86.06 86 ASN A CA 1
ATOM 683 C C . ASN A 1 86 ? -12.308 5.824 25.469 1.00 86.06 86 ASN A C 1
ATOM 685 O O . ASN A 1 86 ? -13.184 6.186 24.689 1.00 86.06 86 ASN A O 1
ATOM 689 N N . LEU A 1 87 ? -11.198 5.202 25.057 1.00 85.62 87 LEU A N 1
ATOM 690 C CA . LEU A 1 87 ? -10.881 4.939 23.652 1.00 85.62 87 LEU A CA 1
ATOM 691 C C . LEU A 1 87 ? -11.990 4.152 22.940 1.00 85.62 87 LEU A C 1
ATOM 693 O O . LEU A 1 87 ? -12.400 4.515 21.839 1.00 85.62 87 LEU A O 1
ATOM 697 N N . ALA A 1 88 ? -12.504 3.092 23.570 1.00 87.38 88 ALA A N 1
ATOM 698 C CA . ALA A 1 88 ? -13.605 2.309 23.016 1.00 87.38 88 ALA A CA 1
ATOM 699 C C . ALA A 1 88 ? -14.869 3.164 22.823 1.00 87.38 88 ALA A C 1
ATOM 701 O O . ALA A 1 88 ? -15.520 3.083 21.781 1.00 87.38 88 ALA A O 1
ATOM 702 N N . GLN A 1 89 ? -15.192 4.024 23.792 1.00 87.75 89 GLN A N 1
ATOM 703 C CA . GLN A 1 89 ? -16.327 4.938 23.700 1.00 87.75 89 GLN A CA 1
ATOM 704 C C . GLN A 1 89 ? -16.141 5.988 22.591 1.00 87.75 89 GLN A C 1
ATOM 706 O O . GLN A 1 89 ? -17.086 6.244 21.845 1.00 87.75 89 GLN A O 1
ATOM 711 N N . GLN A 1 90 ? -14.935 6.543 22.429 1.00 87.38 90 GLN A N 1
ATOM 712 C CA . GLN A 1 90 ? -14.612 7.458 21.325 1.00 87.38 90 GLN A CA 1
ATOM 713 C C . GLN A 1 90 ? -14.724 6.768 19.963 1.00 87.38 90 GLN A C 1
ATOM 715 O O . GLN A 1 90 ? -15.312 7.322 19.034 1.00 87.38 90 GLN A O 1
ATOM 720 N N . GLY A 1 91 ? -14.249 5.524 19.850 1.00 88.00 91 GLY A N 1
ATOM 721 C CA . GLY A 1 91 ? -14.405 4.717 18.640 1.00 88.00 91 GLY A CA 1
ATOM 722 C C . GLY A 1 91 ? -15.874 4.503 18.262 1.00 88.00 91 GLY A C 1
ATOM 723 O O . GLY A 1 91 ? -16.247 4.698 17.104 1.00 88.00 91 GLY A O 1
ATOM 724 N N . ILE A 1 92 ? -16.728 4.179 19.241 1.00 92.06 92 ILE A N 1
ATOM 725 C CA . ILE A 1 92 ? -18.180 4.052 19.034 1.00 92.06 92 ILE A CA 1
ATOM 726 C C . ILE A 1 92 ? -18.777 5.386 18.578 1.00 92.06 92 ILE A C 1
ATOM 728 O O . ILE A 1 92 ? -19.542 5.410 17.615 1.00 92.06 92 ILE A O 1
ATOM 732 N N . TYR A 1 93 ? -18.413 6.493 19.227 1.00 90.69 93 TYR A N 1
ATOM 733 C CA . TYR A 1 93 ? -18.913 7.820 18.874 1.00 90.69 93 TYR A CA 1
ATOM 734 C C . TYR A 1 93 ? -18.522 8.218 17.442 1.00 90.69 93 TYR A C 1
ATOM 736 O O . TYR A 1 93 ? -19.387 8.603 16.655 1.00 90.69 93 TYR A O 1
ATOM 744 N N . ARG A 1 94 ? -17.252 8.035 17.051 1.00 88.81 94 ARG A N 1
ATOM 745 C CA . ARG A 1 94 ? -16.779 8.254 15.672 1.00 88.81 94 ARG A CA 1
ATOM 746 C C . ARG A 1 94 ? -17.539 7.396 14.670 1.00 88.81 94 ARG A C 1
ATOM 748 O O . ARG A 1 94 ? -17.958 7.904 13.634 1.00 88.81 94 ARG A O 1
ATOM 755 N N . TYR A 1 95 ? -17.754 6.116 14.975 1.00 91.94 95 TYR A N 1
ATOM 756 C CA . TYR A 1 95 ? -18.517 5.225 14.103 1.00 91.94 95 TYR A CA 1
ATOM 757 C C . TYR A 1 95 ? -19.968 5.693 13.943 1.00 91.94 95 TYR A C 1
ATOM 759 O O . TYR A 1 95 ? -20.472 5.735 12.825 1.00 91.94 95 TYR A O 1
ATOM 767 N N . GLN A 1 96 ? -20.627 6.098 15.031 1.00 94.75 96 GLN A N 1
ATOM 768 C CA . GLN A 1 96 ? -21.992 6.627 14.993 1.00 94.75 96 GLN A CA 1
ATOM 769 C C . GLN A 1 96 ? -22.082 7.912 14.165 1.00 94.75 96 GLN A C 1
ATOM 771 O O . GLN A 1 96 ? -22.965 8.034 13.319 1.00 94.75 96 GLN A O 1
ATOM 776 N N . VAL A 1 97 ? -21.149 8.846 14.361 1.00 92.06 97 VAL A N 1
ATOM 777 C CA . VAL A 1 97 ? -21.078 10.090 13.584 1.00 92.06 97 VAL A CA 1
ATOM 778 C C . VAL A 1 97 ? -20.819 9.793 12.107 1.00 92.06 97 VAL A C 1
ATOM 780 O O . VAL A 1 97 ? -21.533 10.312 11.253 1.00 92.06 97 VAL A O 1
ATOM 783 N N . ASN A 1 98 ? -19.859 8.923 11.788 1.00 90.31 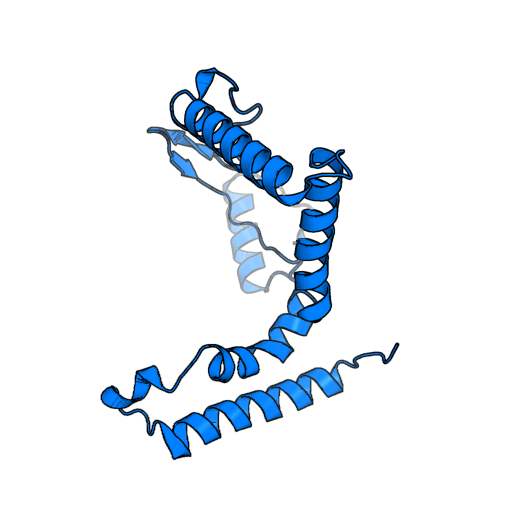98 ASN A N 1
ATOM 784 C CA . ASN A 1 98 ? -19.558 8.540 10.407 1.00 90.31 98 ASN A CA 1
ATOM 785 C C . ASN A 1 98 ? -20.738 7.817 9.746 1.00 90.31 98 ASN A C 1
ATOM 787 O O . ASN A 1 98 ? -21.040 8.085 8.587 1.00 90.31 98 ASN A O 1
ATOM 791 N N . ALA A 1 99 ? -21.445 6.956 10.482 1.00 93.81 99 ALA A N 1
ATOM 792 C CA . ALA A 1 99 ? -22.659 6.306 10.003 1.00 93.81 99 ALA A CA 1
ATOM 793 C C . ALA A 1 99 ? -23.761 7.332 9.697 1.00 93.81 99 ALA A C 1
ATOM 795 O O . ALA A 1 99 ? -24.376 7.259 8.637 1.00 93.81 99 ALA A O 1
ATOM 796 N N . LEU A 1 100 ? -23.973 8.323 10.571 1.00 93.75 100 LEU A N 1
ATOM 797 C CA . LEU A 1 100 ? -24.935 9.405 10.333 1.00 93.75 100 LEU A CA 1
ATOM 798 C C . LEU A 1 100 ? -24.558 10.255 9.112 1.00 93.75 100 LEU A C 1
ATOM 800 O O . LEU A 1 100 ? -25.421 10.519 8.277 1.00 93.75 100 LEU A O 1
ATOM 804 N N . LYS A 1 101 ? -23.280 10.629 8.970 1.00 89.00 101 LYS A N 1
ATOM 805 C CA . LYS A 1 101 ? -22.768 11.370 7.803 1.00 89.00 101 LYS A CA 1
ATOM 806 C C . LYS A 1 101 ? -22.946 10.583 6.502 1.00 89.00 101 LYS A C 1
ATOM 808 O O . LYS A 1 101 ? -23.344 11.152 5.494 1.00 89.00 101 LYS A O 1
ATOM 813 N N . ALA A 1 102 ? -22.710 9.271 6.531 1.00 87.50 102 ALA A N 1
ATOM 814 C CA . ALA A 1 102 ? -22.901 8.403 5.372 1.00 87.50 102 ALA A CA 1
ATOM 815 C C . ALA A 1 102 ? -24.385 8.221 5.007 1.00 87.50 102 ALA A C 1
ATOM 817 O O . ALA A 1 102 ? -24.731 8.205 3.828 1.00 87.50 102 ALA A O 1
ATOM 818 N N . MET A 1 103 ? -25.268 8.094 6.004 1.00 91.06 103 MET A N 1
ATOM 819 C CA . MET A 1 103 ? -26.714 7.956 5.786 1.00 91.06 103 MET A CA 1
ATOM 820 C C . MET A 1 103 ? -27.365 9.256 5.309 1.00 91.06 103 MET A C 1
ATOM 822 O O . MET A 1 103 ? -28.347 9.210 4.570 1.00 91.06 103 MET A O 1
ATOM 826 N N . ILE A 1 104 ? -26.849 10.410 5.740 1.00 90.75 104 ILE A N 1
ATOM 827 C CA . ILE A 1 104 ? -27.403 11.726 5.415 1.00 90.75 104 ILE A CA 1
ATOM 828 C C . ILE A 1 104 ? -26.259 12.662 4.981 1.00 90.75 104 ILE A C 1
ATOM 830 O O . ILE A 1 104 ? -25.819 13.509 5.764 1.00 90.75 104 ILE A O 1
ATOM 834 N N . PRO A 1 105 ? -25.808 12.571 3.714 1.00 82.38 105 PRO A N 1
ATOM 835 C CA . PRO A 1 105 ? -24.682 13.363 3.205 1.00 82.38 105 PRO A CA 1
ATOM 836 C C . PRO A 1 105 ? -24.896 14.883 3.283 1.00 82.38 105 PRO A C 1
ATOM 838 O O . PRO A 1 105 ? -23.940 15.646 3.336 1.00 82.38 105 PRO A O 1
ATOM 841 N N . ASN A 1 106 ? -26.152 15.339 3.338 1.00 85.50 106 ASN A N 1
ATOM 842 C CA . ASN A 1 106 ? -26.498 16.761 3.444 1.00 85.50 106 ASN A CA 1
ATOM 843 C C . ASN A 1 106 ? -26.184 17.391 4.813 1.00 85.50 106 ASN A C 1
ATOM 845 O O . ASN A 1 106 ? -26.262 18.611 4.928 1.00 85.50 106 ASN A O 1
ATOM 849 N N . ILE A 1 107 ? -25.882 16.599 5.852 1.00 87.69 107 ILE A N 1
ATOM 850 C CA . ILE A 1 107 ? -25.491 17.134 7.171 1.00 87.69 107 ILE A CA 1
ATOM 851 C C . ILE A 1 107 ? -24.151 17.868 7.076 1.00 87.69 107 ILE A C 1
ATOM 853 O O . ILE A 1 107 ? -23.956 18.893 7.723 1.00 87.69 107 ILE A O 1
ATOM 857 N N . GLU A 1 108 ? -23.243 17.343 6.261 1.00 84.06 108 GLU A N 1
ATOM 858 C CA . GLU A 1 108 ? -21.932 17.923 6.011 1.00 84.06 108 GLU A CA 1
ATOM 859 C C . GLU A 1 108 ? -21.626 17.740 4.521 1.00 84.06 108 GLU A C 1
ATOM 861 O O . GLU A 1 108 ? -20.987 16.757 4.133 1.00 84.06 108 GLU A O 1
ATOM 866 N N . PRO A 1 109 ? -22.166 18.627 3.663 1.00 78.62 109 PRO A N 1
ATOM 867 C CA . PRO A 1 109 ? -21.966 18.505 2.232 1.00 78.62 109 PRO A CA 1
ATOM 868 C C . PRO A 1 109 ? -20.469 18.643 1.919 1.00 78.62 109 PRO A C 1
ATOM 870 O O . PRO A 1 109 ? -19.816 19.539 2.461 1.00 78.62 109 PRO A O 1
ATOM 873 N N . PRO A 1 110 ? -19.907 17.783 1.053 1.00 73.38 110 PRO A N 1
ATOM 874 C CA . PRO A 1 110 ? -18.509 17.899 0.666 1.00 73.38 110 PRO A CA 1
ATOM 875 C C . PRO A 1 110 ? -18.279 19.252 -0.017 1.00 73.38 110 PRO A C 1
ATOM 877 O O . PRO A 1 110 ? -18.991 19.595 -0.960 1.00 73.38 110 PRO A O 1
ATOM 880 N N . GLU A 1 111 ? -17.277 20.012 0.440 1.00 75.31 111 GLU A N 1
ATOM 881 C CA . GLU A 1 111 ? -16.948 21.335 -0.123 1.00 75.31 111 GLU A CA 1
ATOM 882 C C . GLU A 1 111 ? -16.646 21.265 -1.624 1.00 75.31 111 GLU A C 1
ATOM 884 O O . GLU A 1 111 ? -16.994 22.170 -2.382 1.00 75.31 111 GLU A O 1
ATOM 889 N N . ASN A 1 112 ? -16.020 20.169 -2.057 1.00 75.06 112 ASN A N 1
ATOM 890 C CA . ASN A 1 112 ? -15.792 19.873 -3.458 1.00 75.06 112 ASN A CA 1
ATOM 891 C C . ASN A 1 112 ? -16.155 18.405 -3.731 1.00 75.06 112 ASN A C 1
ATOM 893 O O . ASN A 1 112 ? -15.397 17.512 -3.345 1.00 75.06 112 ASN A O 1
ATOM 897 N N . PRO A 1 113 ? -17.309 18.123 -4.360 1.00 74.38 113 PRO A N 1
ATOM 898 C CA . PRO A 1 113 ? -17.741 16.750 -4.609 1.00 74.38 113 PRO A CA 1
ATOM 899 C C . PRO A 1 113 ? -16.852 16.033 -5.631 1.00 74.38 113 PRO A C 1
ATOM 901 O O . PRO A 1 113 ? -16.903 14.809 -5.729 1.00 74.38 113 PRO A O 1
ATOM 904 N N . LEU A 1 114 ? -16.044 16.780 -6.392 1.00 82.69 114 LEU A N 1
ATOM 905 C CA . LEU A 1 114 ? -15.204 16.244 -7.448 1.00 82.69 114 LEU A CA 1
ATOM 906 C C . LEU A 1 114 ? -13.721 16.448 -7.122 1.00 82.69 114 LEU A C 1
ATOM 908 O O . LEU A 1 114 ? -13.300 17.564 -6.801 1.00 82.69 114 LEU A O 1
ATOM 912 N N . PRO A 1 115 ? -12.895 15.396 -7.243 1.00 81.19 115 PRO A N 1
ATOM 913 C CA . PRO A 1 115 ? -11.454 15.555 -7.158 1.00 81.19 115 PRO A CA 1
ATOM 914 C C . PRO A 1 115 ? -10.936 16.432 -8.306 1.00 81.19 115 PRO A C 1
ATOM 916 O O . PRO A 1 115 ? -11.573 16.599 -9.349 1.00 81.19 115 PRO A O 1
ATOM 919 N N . ARG A 1 116 ? -9.754 17.023 -8.110 1.00 80.06 116 ARG A N 1
ATOM 920 C CA . ARG A 1 116 ? -9.163 17.966 -9.067 1.00 80.06 116 ARG A CA 1
ATOM 921 C C . ARG A 1 116 ? -9.045 17.338 -10.460 1.00 80.06 116 ARG A C 1
ATOM 923 O O . ARG A 1 116 ? -8.439 16.285 -10.619 1.00 80.06 116 ARG A O 1
ATOM 930 N N . GLY A 1 117 ? -9.582 18.030 -11.465 1.00 79.88 117 GLY A N 1
ATOM 931 C CA . GLY A 1 117 ? -9.543 17.585 -12.861 1.00 79.88 117 GLY A CA 1
ATOM 932 C C . GLY A 1 117 ? -10.579 16.516 -13.215 1.00 79.88 117 GLY A C 1
ATOM 933 O O . GLY A 1 117 ? -10.613 16.089 -14.365 1.00 79.88 117 GLY A O 1
ATOM 934 N N . ALA A 1 118 ? -11.426 16.094 -12.273 1.00 87.00 118 ALA A N 1
ATOM 935 C CA . ALA A 1 118 ? -12.534 15.206 -12.584 1.00 87.00 118 ALA A CA 1
ATOM 936 C C . ALA A 1 118 ? -13.668 15.950 -13.300 1.00 87.00 118 ALA A C 1
ATOM 938 O O . ALA A 1 118 ? -13.952 17.116 -13.017 1.00 87.00 118 ALA A O 1
ATOM 939 N N . VAL A 1 119 ? -14.322 15.250 -14.222 1.00 87.94 119 VAL A N 1
ATOM 940 C CA . VAL A 1 119 ? -15.456 15.745 -15.005 1.00 87.94 119 VAL A CA 1
ATOM 941 C C . VAL A 1 119 ? -16.711 15.006 -14.558 1.00 87.94 119 VAL A C 1
ATOM 943 O O . VAL A 1 119 ? -16.743 13.779 -14.578 1.00 87.94 119 VAL A O 1
ATOM 946 N N . ASP A 1 120 ? -17.750 15.738 -14.162 1.00 88.50 120 ASP A N 1
ATOM 947 C CA . ASP A 1 120 ? -19.059 15.140 -13.889 1.00 88.50 120 ASP A CA 1
ATOM 948 C C . ASP A 1 120 ? -19.654 14.585 -15.189 1.00 88.50 120 ASP A C 1
ATOM 950 O O . ASP A 1 120 ? -19.812 15.315 -16.170 1.00 88.50 120 ASP A O 1
ATOM 954 N N . VAL A 1 121 ? -19.964 13.290 -15.204 1.00 91.25 121 VAL A N 1
ATOM 955 C CA . VAL A 1 121 ? -20.618 12.624 -16.344 1.00 91.25 121 VAL A CA 1
ATOM 956 C C . VAL A 1 121 ? -22.108 12.380 -16.085 1.00 91.25 121 VAL A C 1
ATOM 958 O O . VAL A 1 121 ? -22.799 11.811 -16.931 1.00 91.25 121 VAL A O 1
ATOM 961 N N . GLY A 1 122 ? -22.625 12.847 -14.944 1.00 86.38 122 GLY A N 1
ATOM 962 C CA . GLY A 1 122 ? -24.008 12.691 -14.522 1.00 86.38 122 GLY A CA 1
ATOM 963 C C . GLY A 1 122 ? -24.298 11.334 -13.874 1.00 86.38 122 GLY A C 1
ATOM 964 O O . GLY A 1 122 ? -23.466 10.431 -13.813 1.00 86.38 122 GLY A O 1
ATOM 965 N N . GLY A 1 123 ? -25.513 11.186 -13.336 1.00 83.81 123 GLY A N 1
ATOM 966 C CA . GLY A 1 123 ? -25.961 9.934 -12.710 1.00 83.81 123 GLY A CA 1
ATOM 967 C C . GLY A 1 123 ? -25.230 9.560 -11.414 1.00 83.81 123 GLY A C 1
ATOM 968 O O . GLY A 1 123 ? -25.295 8.407 -11.003 1.00 83.81 123 GLY A O 1
ATOM 969 N N . GLY A 1 124 ? -24.536 10.511 -10.781 1.00 82.12 124 GLY A N 1
ATOM 970 C CA . GLY A 1 124 ? -23.708 10.259 -9.597 1.00 82.12 124 GLY A CA 1
ATOM 971 C C . GLY A 1 124 ? -22.320 9.695 -9.915 1.00 82.12 124 GLY A C 1
ATOM 972 O O . GLY A 1 124 ? -21.634 9.241 -9.003 1.00 82.12 124 GLY A O 1
ATOM 973 N N . TYR A 1 125 ? -21.901 9.721 -11.183 1.00 81.19 125 TYR A N 1
ATOM 974 C CA . TYR A 1 125 ? -20.579 9.280 -11.616 1.00 81.19 125 TYR A CA 1
ATOM 975 C C . TYR A 1 125 ? -19.710 10.464 -12.038 1.00 81.19 125 TYR A C 1
ATOM 977 O O . TYR A 1 125 ? -20.182 11.422 -12.646 1.00 81.19 125 TYR A O 1
ATOM 985 N N . ALA A 1 126 ? -18.412 10.352 -11.768 1.00 88.31 126 ALA A N 1
ATOM 986 C CA . ALA A 1 126 ? -17.405 11.313 -12.192 1.00 88.31 126 ALA A CA 1
ATOM 987 C C . ALA A 1 126 ? -16.295 10.606 -12.973 1.00 88.31 126 ALA A C 1
ATOM 989 O O . ALA A 1 126 ? -15.795 9.559 -12.557 1.00 88.31 126 ALA A O 1
ATOM 990 N N . LEU A 1 127 ? -15.893 11.192 -14.097 1.00 88.62 127 LEU A N 1
ATOM 991 C CA . LEU A 1 127 ? -14.728 10.775 -14.860 1.00 88.62 127 LEU A CA 1
ATOM 992 C C . LEU A 1 127 ? -13.479 11.380 -14.221 1.00 88.62 127 LEU A C 1
ATOM 994 O O . LEU A 1 127 ? -13.286 12.593 -14.246 1.00 88.62 127 LEU A O 1
ATOM 998 N N . LEU A 1 128 ? -12.628 10.530 -13.656 1.00 86.06 128 LEU A N 1
ATOM 999 C CA . LEU A 1 128 ? -11.325 10.940 -13.143 1.00 86.06 128 LEU A CA 1
ATOM 1000 C C . LEU A 1 128 ? -10.353 11.130 -14.310 1.00 86.06 128 LEU A C 1
ATOM 1002 O O . LEU A 1 128 ? -10.325 10.315 -15.233 1.00 86.06 128 LEU A O 1
ATOM 1006 N N . HIS A 1 129 ? -9.545 12.187 -14.271 1.00 78.12 129 HIS A N 1
ATOM 1007 C CA . HIS A 1 129 ? -8.467 12.330 -15.245 1.00 78.12 129 HIS A CA 1
ATOM 1008 C C . HIS A 1 129 ? -7.349 11.329 -14.924 1.00 78.12 129 HIS A C 1
ATOM 1010 O O . HIS A 1 129 ? -7.014 11.120 -13.757 1.00 78.12 129 HIS A O 1
ATOM 1016 N N . ALA A 1 130 ? -6.768 10.718 -15.957 1.00 75.19 130 ALA A N 1
ATOM 1017 C CA . ALA A 1 130 ? -5.551 9.934 -15.797 1.00 75.19 130 ALA A CA 1
ATOM 1018 C C . ALA A 1 130 ? -4.413 10.884 -15.390 1.00 75.19 130 ALA A C 1
ATOM 1020 O O . ALA A 1 130 ? -4.054 11.778 -16.160 1.00 75.19 130 ALA A O 1
ATOM 1021 N N . MET A 1 131 ? -3.904 10.719 -14.169 1.00 67.50 131 MET A N 1
ATOM 1022 C CA . MET A 1 131 ? -2.773 11.473 -13.636 1.00 67.50 131 MET A CA 1
ATOM 1023 C C . MET A 1 131 ? -1.584 10.529 -13.499 1.00 67.50 131 MET A C 1
ATOM 1025 O O . MET A 1 131 ? -1.689 9.522 -12.797 1.00 67.50 131 MET A O 1
ATOM 1029 N N . ASP A 1 132 ? -0.460 10.864 -14.130 1.00 68.62 132 ASP A N 1
ATOM 1030 C CA . ASP A 1 132 ? 0.794 10.177 -13.844 1.00 68.62 132 ASP A CA 1
ATOM 1031 C C . ASP A 1 132 ? 1.257 10.549 -12.434 1.00 68.62 132 ASP A C 1
ATOM 1033 O O . ASP A 1 132 ? 1.356 11.721 -12.067 1.00 68.62 132 ASP A O 1
ATOM 1037 N N . THR A 1 133 ? 1.534 9.536 -11.617 1.00 64.88 133 THR A N 1
ATOM 1038 C CA . THR A 1 133 ? 2.010 9.700 -10.235 1.00 64.88 133 THR A CA 1
ATOM 1039 C C . THR A 1 133 ? 3.456 10.185 -10.150 1.00 64.88 133 THR A C 1
ATOM 1041 O O . THR A 1 133 ? 3.922 10.551 -9.073 1.00 64.88 133 THR A O 1
ATOM 1044 N N . THR A 1 134 ? 4.179 10.186 -11.269 1.00 64.12 134 THR A N 1
ATOM 1045 C CA . THR A 1 134 ? 5.594 10.554 -11.358 1.00 64.12 134 THR A CA 1
ATOM 1046 C C . THR A 1 134 ? 5.855 11.345 -12.631 1.00 64.12 134 THR A C 1
ATOM 1048 O O . THR A 1 134 ? 5.283 11.034 -13.671 1.00 64.12 134 THR A O 1
ATOM 1051 N N . SER A 1 135 ? 6.766 12.318 -12.569 1.00 69.50 135 SER A N 1
ATOM 1052 C CA . SER A 1 135 ? 7.277 12.984 -13.771 1.00 69.50 135 SER A CA 1
ATOM 1053 C C . SER A 1 135 ? 7.995 11.957 -14.645 1.00 69.50 135 SER A C 1
ATOM 1055 O O . SER A 1 135 ? 9.033 11.435 -14.240 1.00 69.50 135 SER A O 1
ATOM 1057 N N . CYS A 1 136 ? 7.449 11.657 -15.820 1.00 68.44 136 CYS A N 1
ATOM 1058 C CA . CYS A 1 136 ? 8.083 10.804 -16.817 1.00 68.44 136 CYS A CA 1
ATOM 1059 C C . CYS A 1 136 ? 8.398 11.604 -18.081 1.00 68.44 136 CYS A C 1
ATOM 1061 O O . CYS A 1 136 ? 7.592 12.429 -18.514 1.00 68.44 136 CYS A O 1
ATOM 1063 N N . ASP A 1 137 ? 9.552 11.331 -18.685 1.00 78.56 137 ASP A N 1
ATOM 1064 C CA . ASP A 1 137 ? 9.872 11.864 -20.005 1.00 78.56 137 ASP A CA 1
ATOM 1065 C C . ASP A 1 137 ? 8.915 11.253 -21.034 1.00 78.56 137 ASP A C 1
ATOM 1067 O O . ASP A 1 137 ? 8.734 10.031 -21.095 1.00 78.56 137 ASP A O 1
ATOM 1071 N N . VAL A 1 138 ? 8.300 12.100 -21.854 1.00 79.50 138 VAL A N 1
ATOM 1072 C CA . VAL A 1 138 ? 7.369 11.663 -22.894 1.00 79.50 138 VAL A CA 1
ATOM 1073 C C . VAL A 1 138 ? 8.148 10.931 -23.980 1.00 79.50 138 VAL A C 1
ATOM 1075 O O . VAL A 1 138 ? 9.127 11.437 -24.538 1.00 79.50 138 VAL A O 1
ATOM 1078 N N . ARG A 1 139 ? 7.713 9.718 -24.330 1.00 83.00 139 ARG A N 1
ATOM 1079 C CA . ARG A 1 139 ? 8.375 8.968 -25.400 1.00 83.00 139 ARG A CA 1
ATOM 1080 C C . ARG A 1 139 ? 8.139 9.658 -26.745 1.00 83.00 139 ARG A C 1
ATOM 1082 O O . ARG A 1 139 ? 7.066 10.215 -26.973 1.00 83.00 139 ARG A O 1
ATOM 1089 N N . PRO A 1 140 ? 9.060 9.539 -27.718 1.00 82.00 140 PRO A N 1
ATOM 1090 C CA . PRO A 1 140 ? 8.910 10.201 -29.019 1.00 82.00 140 PRO A CA 1
ATOM 1091 C C . PRO A 1 140 ? 7.596 9.879 -29.758 1.00 82.00 140 PRO A C 1
ATOM 1093 O O . PRO A 1 140 ? 7.068 10.706 -30.502 1.00 82.00 140 PRO A O 1
ATOM 1096 N N . CYS A 1 141 ? 7.045 8.676 -29.560 1.00 81.00 141 CYS A N 1
ATOM 1097 C CA . CYS A 1 141 ? 5.749 8.290 -30.119 1.00 81.00 141 CYS A CA 1
ATOM 1098 C C . CYS A 1 141 ? 4.562 8.971 -29.415 1.00 81.00 141 CYS A C 1
ATOM 1100 O O . CYS A 1 141 ? 3.611 9.372 -30.088 1.00 81.00 141 CYS A O 1
ATOM 1102 N N . GLU A 1 142 ? 4.633 9.131 -28.091 1.00 82.88 142 GLU A N 1
ATOM 1103 C CA . GLU A 1 142 ? 3.637 9.826 -27.270 1.00 82.88 142 GLU A CA 1
ATOM 1104 C C . GLU A 1 142 ? 3.642 11.322 -27.605 1.00 82.88 142 GLU A C 1
ATOM 1106 O O . GLU A 1 142 ? 2.584 11.893 -27.863 1.00 82.88 142 GLU A O 1
ATOM 1111 N N . HIS A 1 143 ? 4.828 11.918 -27.757 1.00 83.19 143 HIS A N 1
ATOM 1112 C CA . HIS A 1 143 ? 5.018 13.312 -28.166 1.00 83.19 143 HIS A CA 1
ATOM 1113 C C . HIS A 1 143 ? 4.272 13.640 -29.461 1.00 83.19 143 HIS A C 1
ATOM 1115 O O . HIS A 1 143 ? 3.441 14.547 -29.508 1.00 83.19 143 HIS A O 1
ATOM 1121 N N . CYS A 1 144 ? 4.486 12.834 -30.507 1.00 83.31 144 CYS A N 1
ATOM 1122 C CA . CYS A 1 144 ? 3.829 13.030 -31.797 1.00 83.31 144 CYS A CA 1
ATOM 1123 C C . CYS A 1 144 ? 2.296 12.936 -31.693 1.00 83.31 144 CYS A C 1
ATOM 1125 O O . CYS A 1 144 ? 1.581 13.694 -32.356 1.00 83.31 144 CYS A O 1
ATOM 1127 N N . ALA A 1 145 ? 1.779 12.018 -30.870 1.00 84.38 145 ALA A N 1
ATOM 1128 C CA . ALA A 1 145 ? 0.344 11.855 -30.658 1.00 84.38 145 ALA A CA 1
ATOM 1129 C C . ALA A 1 145 ? -0.260 13.037 -29.880 1.00 84.38 145 ALA A C 1
ATOM 1131 O O . ALA A 1 145 ? -1.302 13.564 -30.279 1.00 84.38 145 ALA A O 1
ATOM 1132 N N . ILE A 1 146 ? 0.420 13.493 -28.825 1.00 84.31 146 ILE A N 1
ATOM 1133 C CA . ILE A 1 146 ? 0.009 14.630 -27.996 1.00 84.31 146 ILE A CA 1
ATOM 1134 C C . ILE A 1 146 ? -0.010 15.914 -28.831 1.00 84.31 146 ILE A C 1
ATOM 1136 O O . ILE A 1 146 ? -1.030 16.602 -28.870 1.00 84.31 146 ILE A O 1
ATOM 1140 N N . VAL A 1 147 ? 1.061 16.196 -29.583 1.00 85.25 147 VAL A N 1
ATOM 1141 C CA . VAL A 1 147 ? 1.155 17.369 -30.469 1.00 85.25 147 VAL A CA 1
ATOM 1142 C C . VAL A 1 147 ? 0.024 17.381 -31.499 1.00 85.25 147 VAL A C 1
ATOM 1144 O O . VAL A 1 147 ? -0.637 18.405 -31.671 1.00 85.25 147 VAL A O 1
ATOM 1147 N N . LYS A 1 148 ? -0.255 16.245 -32.153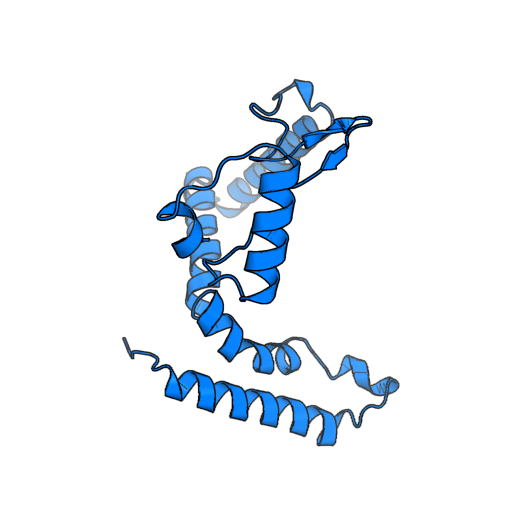 1.00 86.50 148 LYS A N 1
ATOM 1148 C CA . LYS A 1 148 ? -1.365 16.134 -33.116 1.00 86.50 148 LYS A CA 1
ATOM 1149 C C . LYS A 1 148 ? -2.724 16.390 -32.466 1.00 86.50 148 LYS A C 1
ATOM 1151 O O . LYS A 1 148 ? -3.555 17.079 -33.054 1.00 86.50 148 LYS A O 1
ATOM 1156 N N . CYS A 1 149 ? -2.952 15.850 -31.269 1.00 85.25 149 CYS A N 1
ATOM 1157 C CA . CYS A 1 149 ? -4.195 16.057 -30.529 1.00 85.25 149 CYS A CA 1
ATOM 1158 C C . CYS A 1 149 ? -4.387 17.536 -30.159 1.00 85.25 149 CYS A C 1
ATOM 1160 O O . CYS A 1 149 ? -5.456 18.099 -30.393 1.00 85.25 149 CYS A O 1
ATOM 1162 N N . LEU A 1 150 ? -3.337 18.189 -29.655 1.00 85.12 150 LEU A N 1
ATOM 1163 C CA . LEU A 1 150 ? -3.359 19.602 -29.268 1.00 85.12 150 LEU A CA 1
ATOM 1164 C C . LEU A 1 150 ? -3.595 20.528 -30.469 1.00 85.12 150 LEU A C 1
ATOM 1166 O O . LEU A 1 150 ? -4.409 21.448 -30.385 1.00 85.12 150 LEU A O 1
ATOM 1170 N N . 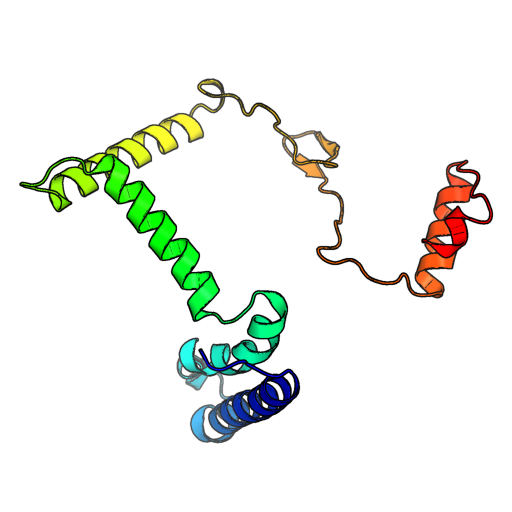GLN A 1 151 ? -2.966 20.240 -31.611 1.00 86.31 151 GLN A N 1
ATOM 1171 C CA . GLN A 1 151 ? -3.206 20.963 -32.863 1.00 86.31 151 GLN A CA 1
ATOM 1172 C C . GLN A 1 151 ? -4.645 20.791 -33.365 1.00 86.31 151 GLN A C 1
ATOM 1174 O O . GLN A 1 151 ? -5.262 21.765 -33.792 1.00 86.31 151 GLN A O 1
ATOM 1179 N N . ALA A 1 152 ? -5.210 19.581 -33.271 1.00 85.19 152 ALA A N 1
ATOM 1180 C CA . ALA A 1 152 ? -6.602 19.320 -33.643 1.00 85.19 152 ALA A CA 1
ATOM 1181 C C . ALA A 1 152 ? -7.612 20.087 -32.767 1.00 85.19 152 ALA A C 1
ATOM 1183 O O . ALA A 1 152 ? -8.699 20.417 -33.236 1.00 85.19 152 ALA A O 1
ATOM 1184 N N . HIS A 1 153 ? -7.238 20.418 -31.527 1.00 86.75 153 HIS A N 1
ATOM 1185 C CA . HIS A 1 153 ? -8.033 21.234 -30.604 1.00 86.75 153 HIS A CA 1
ATOM 1186 C C . HIS A 1 153 ? -7.661 22.731 -30.636 1.00 86.75 153 HIS A C 1
ATOM 1188 O O . HIS A 1 153 ? -8.130 23.498 -29.797 1.00 86.75 153 HIS A O 1
ATOM 1194 N N . GLY A 1 154 ? -6.851 23.170 -31.610 1.00 83.50 154 GLY A N 1
ATOM 1195 C CA . GLY A 1 154 ? -6.559 24.586 -31.859 1.00 83.50 154 GLY A CA 1
ATOM 1196 C C . GLY A 1 154 ? -5.516 25.219 -30.932 1.00 83.50 154 GLY A C 1
ATOM 1197 O O . GLY A 1 154 ? -5.434 26.444 -30.863 1.00 83.50 154 GLY A O 1
ATOM 1198 N N . VAL A 1 155 ? -4.716 24.418 -30.222 1.00 80.81 155 VAL A N 1
ATOM 1199 C CA . VAL A 1 155 ? -3.633 24.920 -29.366 1.00 80.81 155 VAL A CA 1
ATOM 1200 C C . VAL A 1 155 ? -2.373 25.142 -30.207 1.00 80.81 155 VAL A C 1
ATOM 1202 O O . VAL A 1 155 ? -1.787 24.198 -30.739 1.00 80.81 155 VAL A O 1
ATOM 1205 N N . THR A 1 156 ? -1.932 26.397 -30.320 1.00 76.50 156 THR A N 1
ATOM 1206 C CA . THR A 1 156 ? -0.693 26.755 -31.027 1.00 76.50 156 THR A CA 1
ATOM 1207 C C . THR A 1 156 ? 0.514 26.501 -30.128 1.00 76.50 156 THR A C 1
ATOM 1209 O O . THR A 1 156 ? 0.793 27.281 -29.220 1.00 76.50 156 THR A O 1
ATOM 1212 N N . LEU A 1 157 ? 1.241 25.415 -30.384 1.00 68.56 157 LEU A N 1
ATOM 1213 C CA . LEU A 1 157 ? 2.477 25.097 -29.668 1.00 68.56 157 LEU A CA 1
ATOM 1214 C C . LEU A 1 157 ? 3.641 25.926 -30.235 1.00 68.56 157 LEU A C 1
ATOM 1216 O O . LEU A 1 157 ? 3.982 25.802 -31.412 1.00 68.56 157 LEU A O 1
ATOM 1220 N N . THR A 1 158 ? 4.251 26.783 -29.414 1.00 62.12 158 THR A N 1
ATOM 1221 C CA . THR A 1 158 ? 5.505 27.483 -29.747 1.00 62.12 158 THR A CA 1
ATOM 1222 C C . THR A 1 158 ? 6.706 26.554 -29.531 1.00 62.12 158 THR A C 1
ATOM 1224 O O . THR A 1 158 ? 6.637 25.631 -28.719 1.00 62.12 158 THR A O 1
ATOM 1227 N N . GLN A 1 159 ? 7.821 26.779 -30.241 1.00 56.88 159 GLN A N 1
ATOM 1228 C CA . GLN A 1 159 ? 9.006 25.895 -30.214 1.00 56.88 159 GLN A CA 1
ATOM 1229 C C . GLN A 1 159 ? 9.572 25.613 -28.807 1.00 56.88 159 GLN A C 1
ATOM 1231 O O . GLN A 1 159 ? 10.152 24.553 -28.608 1.00 56.88 159 GLN A O 1
ATOM 1236 N N . GLU A 1 160 ? 9.358 26.500 -27.832 1.00 53.44 160 GLU A N 1
ATOM 1237 C CA . GLU A 1 160 ? 9.766 26.299 -26.430 1.00 53.44 160 GLU A CA 1
ATOM 1238 C C . GLU A 1 160 ? 8.863 25.314 -25.667 1.00 53.44 160 GLU A C 1
ATOM 1240 O O . GLU A 1 160 ? 9.322 24.625 -24.765 1.00 53.44 160 GLU A O 1
ATOM 1245 N N . THR A 1 161 ? 7.585 25.198 -26.039 1.00 53.00 161 THR A N 1
ATOM 1246 C CA . THR A 1 161 ? 6.632 24.269 -25.396 1.00 53.00 161 THR A CA 1
ATOM 1247 C C . THR A 1 161 ? 6.739 22.841 -25.931 1.00 53.00 161 THR A C 1
ATOM 1249 O O . THR A 1 161 ? 6.386 21.892 -25.238 1.00 53.00 161 THR A O 1
ATOM 1252 N N . ALA A 1 162 ? 7.277 22.674 -27.142 1.00 50.12 162 ALA A N 1
ATOM 1253 C CA . ALA A 1 162 ? 7.447 21.376 -27.790 1.00 50.12 162 ALA A CA 1
ATOM 1254 C C . ALA A 1 162 ? 8.687 20.593 -27.319 1.00 50.12 162 ALA A C 1
ATOM 1256 O O . ALA A 1 162 ? 8.839 19.449 -27.734 1.00 50.12 162 ALA A O 1
ATOM 1257 N N . SER A 1 163 ? 9.577 21.193 -26.516 1.00 50.75 163 SER A N 1
ATOM 1258 C CA . SER A 1 163 ? 10.749 20.506 -25.942 1.00 50.75 163 SER A CA 1
ATOM 1259 C C . SER A 1 163 ? 10.575 20.106 -24.473 1.00 50.75 163 SER A C 1
ATOM 1261 O O . SER A 1 163 ? 11.515 19.576 -23.886 1.00 50.75 163 SER A O 1
ATOM 1263 N N . VAL A 1 164 ? 9.442 20.464 -23.861 1.00 52.38 164 VAL A N 1
ATOM 1264 C CA . VAL A 1 164 ? 9.134 20.234 -22.435 1.00 52.38 164 VAL A CA 1
ATOM 1265 C C . VAL A 1 164 ? 8.021 19.195 -22.269 1.00 52.38 164 VAL A C 1
ATOM 1267 O O . VAL A 1 164 ? 7.993 18.485 -21.268 1.00 52.38 164 VAL A O 1
ATOM 1270 N N . ILE A 1 165 ? 7.126 19.107 -23.257 1.00 48.00 165 ILE A N 1
ATOM 1271 C CA . ILE A 1 165 ? 6.313 17.916 -23.537 1.00 48.00 165 ILE A CA 1
ATOM 1272 C C . ILE A 1 165 ? 7.191 16.970 -24.334 1.00 48.00 165 ILE A C 1
ATOM 1274 O O . ILE A 1 165 ? 7.062 15.758 -24.123 1.00 48.00 165 ILE A O 1
#

pLDDT: mean 84.26, std 10.13, range [48.0, 96.56]

Sequence (165 aa):
MQEIFPLEVVAANALFTEFSDDFELMYVQCHMDRLHMVRPSIHTTSHFAPETVHVGPGIIYSQWGIEHTIGNLGEEIKQHSNAFANLAQQGIYRYQVNALKAMIPNIEPPENPLPRGAVDVGGGYALLHAMDTTSCDVRPCEHCAIVKCLQAHGVTLTQETASVI

Secondary structure (DSSP, 8-state):
-PPPPHHHHHHHHHHHHHHHHHHIIIIITT-GGGGGGS-HHHHGGGGHHHHHHHH--HHHHHHHHHHHHHHHHHHHH--SS-HHHHHHHHHHHHHHHHHHHHH-GGGS--S-SS-TT-EEEETTEEE-----SS--PPPHHHHHHHHHHHHHTT----TTGGGT-

Organism: NCBI:txid230812